Protein AF-A0A3E2GZ92-F1 (afdb_monomer_lite)

Radius of gyration: 22.24 Å; chains: 1; bounding box: 38×41×75 Å

Organism: Scytalidium lignicola (NCBI:txid5539)

Sequence (91 aa):
MKSFVVVAVLALAGLAQSSPFSCTNSTCCFGLTASGGQNGTVGQLDDGQTRIGGGLPPSKFCITGTSIKDSQGRGCLITGKAAPYSRNPLL

Foldseek 3Di:
DDDDDDDDDDDPDDDPPPPPPDPDQDKAKDFDFDDDPATGTWAADPVGDIDGDPPHDTWMWIDHPNFIATPVRHGPPPPPDPDDPDPDPDD

Secondary structure (DSSP, 8-state):
------------------------SS-EEE--EE-SSS-EEEEE-TTS-EEE-TTPPBP-EEEETTEEEETTS-B-----SSS--------

Structure (mmCIF, N/CA/C/O backbone):
data_AF-A0A3E2GZ92-F1
#
_entry.id   AF-A0A3E2GZ92-F1
#
loop_
_atom_site.group_PDB
_atom_site.id
_atom_site.type_symbol
_atom_site.label_atom_id
_atom_site.label_alt_id
_atom_site.label_comp_id
_atom_site.label_asym_id
_atom_site.label_entity_id
_atom_site.label_seq_id
_atom_site.pdbx_PDB_ins_code
_atom_site.Cartn_x
_atom_site.Cartn_y
_atom_site.Cartn_z
_atom_site.occupancy
_atom_site.B_iso_or_equiv
_atom_site.auth_seq_id
_atom_site.auth_comp_id
_atom_site.auth_asym_id
_atom_site.auth_atom_id
_atom_site.pdbx_PDB_model_num
ATOM 1 N N . MET A 1 1 ? 19.692 33.340 50.335 1.00 38.66 1 MET A N 1
ATOM 2 C CA . MET A 1 1 ? 19.714 33.125 48.874 1.00 38.66 1 MET A CA 1
ATOM 3 C C . MET A 1 1 ? 19.547 31.628 48.637 1.00 38.66 1 MET A C 1
ATOM 5 O O . MET A 1 1 ? 20.485 30.890 48.898 1.00 38.66 1 MET A O 1
ATOM 9 N N . LYS A 1 2 ? 18.334 31.146 48.332 1.00 43.75 2 LYS A N 1
ATOM 10 C CA . LYS A 1 2 ? 18.092 29.721 48.037 1.00 43.75 2 LYS A CA 1
ATOM 11 C C . LYS A 1 2 ? 18.064 29.572 46.516 1.00 43.75 2 LYS A C 1
ATOM 13 O O . LYS A 1 2 ? 17.112 30.014 45.883 1.00 43.75 2 LYS A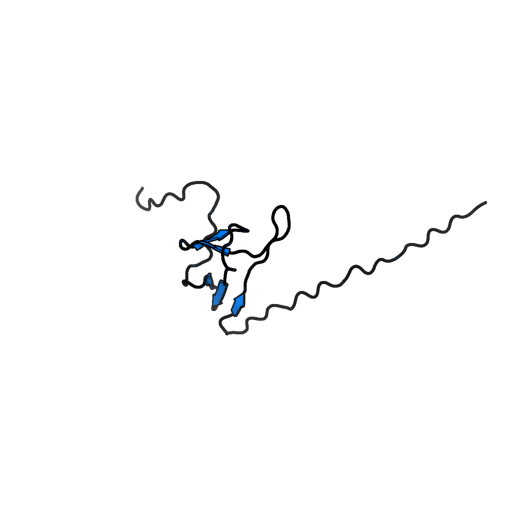 O 1
ATOM 18 N N . SER A 1 3 ? 19.132 29.023 45.952 1.00 51.19 3 SER A N 1
ATOM 19 C CA . SER A 1 3 ? 19.240 28.757 44.518 1.00 51.19 3 SER A CA 1
ATOM 20 C C . SER A 1 3 ? 18.534 27.442 44.197 1.00 51.19 3 SER A C 1
ATOM 22 O O . SER A 1 3 ? 18.897 26.401 44.739 1.00 51.19 3 SER A O 1
ATOM 24 N N . PHE A 1 4 ? 17.526 27.487 43.330 1.00 57.94 4 PHE A N 1
ATOM 25 C CA . PHE A 1 4 ? 16.868 26.299 42.793 1.00 57.94 4 PHE A CA 1
ATOM 26 C C . PHE A 1 4 ? 17.578 25.905 41.495 1.00 57.94 4 PHE A C 1
ATOM 28 O O . PHE A 1 4 ? 17.493 26.615 40.497 1.00 57.94 4 PHE A O 1
ATOM 35 N N . VAL A 1 5 ? 18.321 24.799 41.522 1.00 59.38 5 VAL A N 1
ATOM 36 C CA . VAL A 1 5 ? 18.951 24.219 40.329 1.00 59.38 5 VAL A CA 1
ATOM 37 C C . VAL A 1 5 ? 17.920 23.321 39.651 1.00 59.38 5 VAL A C 1
ATOM 39 O O . VAL A 1 5 ? 17.540 22.288 40.197 1.00 59.38 5 VAL A O 1
ATOM 42 N N . VAL A 1 6 ? 17.442 23.726 38.474 1.00 58.75 6 VAL A N 1
ATOM 43 C CA . VAL A 1 6 ? 16.564 22.905 37.630 1.00 58.75 6 VAL A CA 1
ATOM 44 C C . VAL A 1 6 ? 17.446 22.013 36.759 1.00 58.75 6 VAL A C 1
ATOM 46 O O . VAL A 1 6 ? 18.157 22.501 35.883 1.00 58.75 6 VAL A O 1
ATOM 49 N N . VAL A 1 7 ? 17.418 20.705 37.012 1.00 54.22 7 VAL A N 1
ATOM 50 C CA . VAL A 1 7 ? 18.069 19.694 36.167 1.00 54.22 7 VAL A CA 1
ATOM 51 C C . VAL A 1 7 ? 17.122 19.364 35.014 1.00 54.22 7 VAL A C 1
ATOM 53 O O . VAL A 1 7 ? 16.054 18.794 35.226 1.00 54.22 7 VAL A O 1
ATOM 56 N N . ALA A 1 8 ? 17.492 19.746 33.791 1.00 55.97 8 ALA A N 1
ATOM 57 C CA . ALA A 1 8 ? 16.752 19.381 32.589 1.00 55.97 8 ALA A CA 1
ATOM 58 C C . ALA A 1 8 ? 16.995 17.897 32.263 1.00 55.97 8 ALA A C 1
ATOM 60 O O . ALA A 1 8 ? 18.110 17.493 31.939 1.00 55.97 8 ALA A O 1
ATOM 61 N N . VAL A 1 9 ? 15.947 17.079 32.363 1.00 58.91 9 VAL A N 1
ATOM 62 C CA . VAL A 1 9 ? 15.967 15.674 31.939 1.00 58.91 9 VAL A CA 1
ATOM 63 C C . VAL A 1 9 ? 15.851 15.634 30.414 1.00 58.91 9 VAL A C 1
ATOM 65 O O . VAL A 1 9 ? 14.809 15.979 29.858 1.00 58.91 9 VAL A O 1
ATOM 68 N N . LEU A 1 10 ? 16.919 15.219 29.726 1.00 55.75 10 LEU A N 1
ATOM 69 C CA . LEU A 1 10 ? 16.876 14.907 28.297 1.00 55.75 10 LEU A CA 1
ATOM 70 C C . LEU A 1 10 ? 16.111 13.591 28.099 1.00 55.75 10 LEU A C 1
ATOM 72 O O . LEU A 1 10 ? 16.642 12.509 28.343 1.00 55.75 10 LEU A O 1
ATOM 76 N N . ALA A 1 11 ? 14.864 13.675 27.641 1.00 57.72 11 ALA A N 1
ATOM 77 C CA . ALA A 1 11 ? 14.135 12.516 27.144 1.00 57.72 11 ALA A CA 1
ATOM 78 C C . ALA A 1 11 ? 14.679 12.131 25.756 1.00 57.72 11 ALA A C 1
ATOM 80 O O . ALA A 1 11 ? 14.455 12.842 24.776 1.00 57.72 11 ALA A O 1
ATOM 81 N N . LEU A 1 12 ? 15.389 11.001 25.663 1.00 55.56 12 LEU A N 1
ATOM 82 C CA . LEU A 1 12 ? 15.693 10.353 24.385 1.00 55.56 12 LEU A CA 1
ATOM 83 C C . LEU A 1 12 ? 14.397 9.730 23.839 1.00 55.56 12 LEU A C 1
ATOM 85 O O . LEU A 1 12 ? 14.103 8.560 24.080 1.00 55.56 12 LEU A O 1
ATOM 89 N N . ALA A 1 13 ? 13.595 10.524 23.130 1.00 55.78 13 ALA A N 1
ATOM 90 C CA . ALA A 1 13 ? 12.487 10.003 22.339 1.00 55.78 13 ALA A CA 1
ATOM 91 C C . ALA A 1 13 ? 13.058 9.241 21.130 1.00 55.78 13 ALA A C 1
ATOM 93 O O . ALA A 1 13 ? 13.897 9.757 20.394 1.00 55.78 13 ALA A O 1
ATOM 94 N N . GLY A 1 14 ? 12.643 7.980 20.995 1.00 52.66 14 GLY A N 1
ATOM 95 C CA . GLY A 1 14 ? 13.248 6.977 20.124 1.00 52.66 14 GLY A CA 1
ATOM 96 C C . GLY A 1 14 ? 13.371 7.377 18.655 1.00 52.66 14 GLY A C 1
ATOM 97 O O . GLY A 1 14 ? 12.477 7.974 18.058 1.00 52.66 14 GLY A O 1
ATOM 98 N N . LEU A 1 15 ? 14.489 6.965 18.060 1.00 49.12 15 LEU A N 1
ATOM 99 C CA . LEU A 1 15 ? 14.709 6.993 16.623 1.00 49.12 15 LEU A CA 1
ATOM 100 C C . LEU A 1 15 ? 13.741 5.995 15.975 1.00 49.12 15 LEU A C 1
ATOM 102 O O . LEU A 1 15 ? 13.986 4.787 15.975 1.00 49.12 15 LEU A O 1
ATOM 106 N N . ALA A 1 16 ? 12.632 6.494 15.433 1.00 54.94 16 ALA A N 1
ATOM 107 C CA . ALA A 1 16 ? 11.846 5.750 14.463 1.00 54.94 16 ALA A CA 1
ATOM 108 C C . ALA A 1 16 ? 12.742 5.520 13.238 1.00 54.94 16 ALA A C 1
ATOM 110 O O . ALA A 1 16 ? 12.942 6.413 12.418 1.00 54.94 16 ALA A O 1
ATOM 111 N N . GLN A 1 17 ? 13.353 4.340 13.162 1.00 53.03 17 GLN A N 1
ATOM 112 C CA . GLN A 1 17 ? 14.131 3.924 12.005 1.00 53.03 17 GLN A CA 1
ATOM 113 C C . GLN A 1 17 ? 13.148 3.673 10.861 1.00 53.03 17 GLN A C 1
ATOM 115 O O . GLN A 1 17 ? 12.578 2.589 10.743 1.00 53.03 17 GLN A O 1
ATOM 120 N N . SER A 1 18 ? 12.913 4.685 10.027 1.00 54.75 18 SER A N 1
ATOM 121 C CA . SER A 1 18 ? 12.337 4.459 8.710 1.00 54.75 18 SER A CA 1
ATOM 122 C C . SER A 1 18 ? 13.387 3.717 7.891 1.00 54.75 18 SER A C 1
ATOM 124 O O . SER A 1 18 ? 14.417 4.273 7.513 1.00 54.75 18 SER A O 1
ATOM 126 N N . SER A 1 19 ? 13.168 2.424 7.650 1.00 60.38 19 SER A N 1
ATOM 127 C CA . SER A 1 19 ? 13.970 1.693 6.674 1.00 60.38 19 SER A CA 1
ATOM 128 C C . SER A 1 19 ? 13.853 2.447 5.344 1.00 60.38 19 SER A C 1
ATOM 130 O O . SER A 1 19 ? 12.722 2.665 4.895 1.00 60.38 19 SER A O 1
ATOM 132 N N . PRO A 1 20 ? 14.955 2.891 4.712 1.00 54.22 20 PRO A N 1
ATOM 133 C CA . PRO A 1 20 ? 14.865 3.482 3.389 1.00 54.22 20 PRO A CA 1
ATOM 134 C C . PRO A 1 20 ? 14.299 2.412 2.461 1.00 54.22 20 PRO A C 1
ATOM 136 O O . PRO A 1 20 ? 14.933 1.388 2.203 1.00 54.22 20 PRO A O 1
ATOM 139 N N . PHE A 1 21 ? 13.065 2.624 2.017 1.00 59.50 21 PHE A N 1
ATOM 140 C CA . PHE A 1 21 ? 12.363 1.733 1.110 1.00 59.50 21 PHE A CA 1
ATOM 141 C C . PHE A 1 21 ? 13.061 1.784 -0.253 1.00 59.50 21 PHE A C 1
ATOM 143 O O . PHE A 1 21 ? 12.772 2.625 -1.100 1.00 59.50 21 PHE A O 1
ATOM 150 N N . SER A 1 22 ? 14.060 0.920 -0.422 1.00 58.88 22 SER A N 1
ATOM 151 C CA . SER A 1 22 ? 14.839 0.791 -1.650 1.00 58.88 22 SER A CA 1
ATOM 152 C C . SER A 1 22 ? 14.184 -0.238 -2.559 1.00 58.88 22 SER A C 1
ATOM 154 O O . SER A 1 22 ? 14.528 -1.415 -2.526 1.00 58.88 22 SER A O 1
ATOM 156 N N . CYS A 1 23 ? 13.247 0.204 -3.396 1.00 57.78 23 CYS A N 1
ATOM 157 C CA . CYS A 1 23 ? 12.780 -0.601 -4.522 1.00 57.78 23 CYS A CA 1
ATOM 158 C C . CYS A 1 23 ? 13.743 -0.403 -5.694 1.00 57.78 23 CYS A C 1
ATOM 160 O O . CYS A 1 23 ? 13.553 0.463 -6.547 1.00 57.78 23 CYS A O 1
ATOM 162 N N . THR A 1 24 ? 14.824 -1.175 -5.716 1.00 54.34 24 THR A N 1
ATOM 163 C CA . THR A 1 24 ? 15.784 -1.162 -6.818 1.00 54.34 24 THR A CA 1
ATOM 164 C C . THR A 1 24 ? 15.290 -2.120 -7.910 1.00 54.34 24 THR A C 1
ATOM 166 O O . THR A 1 24 ? 15.287 -3.336 -7.745 1.00 54.34 24 THR A O 1
ATOM 169 N N . ASN A 1 25 ? 14.794 -1.564 -9.022 1.00 55.34 25 ASN A N 1
ATOM 170 C CA . ASN A 1 25 ? 14.478 -2.246 -10.297 1.00 55.34 25 ASN A CA 1
ATOM 171 C C . ASN A 1 25 ? 13.538 -3.479 -10.286 1.00 55.34 25 ASN A C 1
ATOM 173 O O . ASN A 1 25 ? 13.347 -4.102 -11.329 1.00 55.34 25 ASN A O 1
ATOM 177 N N . SER A 1 26 ? 12.901 -3.816 -9.166 1.00 65.31 26 SER A N 1
ATOM 178 C CA . SER A 1 26 ? 11.975 -4.946 -9.023 1.00 65.31 26 SER A CA 1
ATOM 179 C C . SER A 1 26 ? 10.607 -4.468 -8.530 1.00 65.31 26 SER A C 1
ATOM 181 O O . SER A 1 26 ? 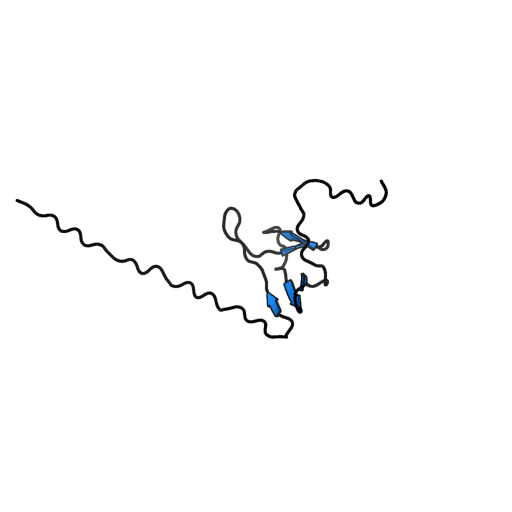10.508 -3.472 -7.810 1.00 65.31 26 SER A O 1
ATOM 183 N N . THR A 1 27 ? 9.531 -5.142 -8.956 1.00 77.44 27 THR A N 1
ATOM 184 C CA . THR A 1 27 ? 8.172 -4.837 -8.491 1.00 77.44 27 THR A CA 1
ATOM 185 C C . THR A 1 27 ? 8.106 -4.968 -6.973 1.00 77.44 27 THR A C 1
ATOM 187 O O . THR A 1 27 ? 8.423 -6.015 -6.414 1.00 77.44 27 THR A O 1
ATOM 190 N N . CYS A 1 28 ? 7.677 -3.898 -6.314 1.00 85.56 28 CYS A N 1
ATOM 191 C CA . CYS A 1 28 ? 7.828 -3.721 -4.877 1.00 85.56 28 CYS A CA 1
ATOM 192 C C . CYS A 1 28 ? 6.456 -3.485 -4.257 1.00 85.56 28 CYS A C 1
ATOM 194 O O . CYS A 1 28 ? 5.825 -2.473 -4.558 1.00 85.56 28 CYS A O 1
ATOM 196 N N . CYS A 1 29 ? 5.968 -4.420 -3.443 1.00 90.06 29 CYS A N 1
ATOM 197 C CA . CYS A 1 29 ? 4.605 -4.368 -2.924 1.00 90.06 29 CYS A CA 1
ATOM 198 C C . CYS A 1 29 ? 4.553 -3.967 -1.446 1.00 90.06 29 CYS A C 1
ATOM 200 O O . CYS A 1 29 ? 5.360 -4.423 -0.642 1.00 90.06 29 CYS A O 1
ATOM 202 N N . PHE A 1 30 ? 3.576 -3.140 -1.093 1.00 90.19 30 PHE A N 1
ATOM 203 C CA . PHE A 1 30 ? 3.356 -2.602 0.240 1.00 90.19 30 PHE A CA 1
ATOM 204 C C . PHE A 1 30 ? 1.858 -2.523 0.554 1.00 90.19 30 PHE A C 1
ATOM 206 O O . PHE A 1 30 ? 1.010 -2.476 -0.339 1.00 90.19 30 PHE A O 1
ATOM 213 N N . GLY A 1 31 ? 1.545 -2.516 1.845 1.00 91.94 31 GLY A N 1
ATOM 214 C CA . GLY A 1 31 ? 0.226 -2.171 2.366 1.00 91.94 31 GLY A CA 1
ATOM 215 C C . GLY A 1 31 ? 0.269 -0.818 3.068 1.00 91.94 31 GLY A C 1
ATOM 216 O O . GLY A 1 31 ? 1.343 -0.267 3.311 1.00 91.94 31 GLY A O 1
ATOM 217 N N . LEU A 1 32 ? -0.903 -0.289 3.410 1.00 90.69 32 LEU A N 1
ATOM 218 C CA . LEU A 1 32 ? -1.032 0.954 4.167 1.00 90.69 32 LEU A CA 1
ATOM 219 C C . LEU A 1 32 ? -1.698 0.677 5.519 1.00 90.69 32 LEU A C 1
ATOM 221 O O . LEU A 1 32 ? -2.672 -0.073 5.606 1.00 90.69 32 LEU A O 1
ATOM 225 N N . THR A 1 33 ? -1.192 1.327 6.563 1.00 92.00 33 THR A N 1
ATOM 226 C CA . THR A 1 33 ? -1.803 1.362 7.895 1.00 92.00 33 THR A CA 1
ATOM 227 C C . THR A 1 33 ? -1.987 2.821 8.273 1.00 92.00 33 THR A C 1
ATOM 229 O O . THR A 1 33 ? -1.033 3.596 8.229 1.00 92.00 33 THR A O 1
ATOM 232 N N . ALA A 1 34 ? -3.212 3.202 8.612 1.00 90.25 34 ALA A N 1
ATOM 233 C CA . ALA A 1 34 ? -3.549 4.561 8.998 1.00 90.25 34 ALA A CA 1
ATOM 234 C C . ALA A 1 34 ? -3.516 4.726 10.519 1.00 90.25 34 ALA A C 1
ATOM 236 O O . ALA A 1 34 ? -3.865 3.805 11.266 1.00 90.25 34 ALA A O 1
ATOM 237 N N . SER A 1 35 ? -3.138 5.924 10.955 1.00 91.12 35 SER A N 1
ATOM 238 C CA . SER A 1 35 ? -3.261 6.379 12.335 1.00 91.12 35 SER A CA 1
ATOM 239 C C . SER A 1 35 ? -3.859 7.793 12.394 1.00 91.12 35 SER A C 1
ATOM 241 O O . SER A 1 35 ? -3.651 8.596 11.483 1.00 91.12 35 SER A O 1
ATOM 243 N N . GLY A 1 36 ? -4.623 8.106 13.446 1.00 90.25 36 GLY A N 1
ATOM 244 C CA . GLY A 1 36 ? -5.268 9.408 13.654 1.00 90.25 36 GLY A CA 1
ATOM 245 C C . GLY A 1 36 ? -6.731 9.276 14.086 1.00 90.25 36 GLY A C 1
ATOM 246 O O . GLY A 1 36 ? -7.047 8.521 15.000 1.00 90.25 36 GLY A O 1
ATOM 247 N N . GLY A 1 37 ? -7.637 10.010 13.426 1.00 88.06 37 GLY A N 1
ATOM 248 C CA . GLY A 1 37 ? -9.083 9.955 13.712 1.00 88.06 37 GLY A CA 1
ATOM 249 C C . GLY A 1 37 ? -9.734 8.591 13.429 1.00 88.06 37 GLY A C 1
ATOM 250 O O . GLY A 1 37 ? -10.800 8.289 13.962 1.00 88.06 37 GLY A O 1
ATOM 251 N N . GLN A 1 38 ? -9.079 7.759 12.616 1.00 85.94 38 GLN A N 1
ATOM 252 C CA . GLN A 1 38 ? -9.344 6.333 12.451 1.00 85.94 38 GLN A CA 1
ATOM 253 C C . GLN A 1 38 ? -8.011 5.591 12.349 1.00 85.94 38 GLN A C 1
ATOM 255 O O . GLN A 1 38 ? -7.077 6.079 11.712 1.00 85.94 38 GLN A O 1
ATOM 260 N N . ASN A 1 39 ? -7.946 4.410 12.963 1.00 91.50 39 ASN A N 1
ATOM 261 C CA . ASN A 1 39 ? -6.748 3.578 13.010 1.00 91.50 39 ASN A CA 1
ATOM 262 C C . ASN A 1 39 ? -7.031 2.222 12.370 1.00 91.50 39 ASN A C 1
ATOM 264 O O . ASN A 1 39 ? -8.108 1.657 12.560 1.00 91.50 39 ASN A O 1
ATOM 268 N N . GLY A 1 40 ? -6.039 1.670 11.679 1.00 91.56 40 GLY A N 1
ATOM 269 C CA . GLY A 1 40 ? -6.098 0.296 11.194 1.00 91.56 40 GLY A CA 1
ATOM 270 C C . GLY A 1 40 ? -5.473 0.108 9.825 1.00 91.56 40 GLY A C 1
ATOM 271 O O . GLY A 1 40 ? -5.009 1.052 9.182 1.00 91.56 40 GLY A O 1
ATOM 272 N N . THR A 1 41 ? -5.460 -1.145 9.383 1.00 94.38 41 THR A N 1
ATOM 273 C CA . THR A 1 41 ? -5.065 -1.497 8.025 1.00 94.38 41 THR A CA 1
ATOM 274 C C . THR A 1 41 ? -6.062 -0.950 7.019 1.00 94.38 41 THR A C 1
ATOM 276 O O . THR A 1 41 ? -7.277 -0.919 7.228 1.00 94.38 41 THR A O 1
ATOM 279 N N . VAL A 1 42 ? -5.512 -0.513 5.901 1.00 92.31 42 VAL A N 1
ATOM 280 C CA . VAL A 1 42 ? -6.262 0.025 4.785 1.00 92.31 42 VAL A CA 1
ATOM 281 C C . VAL A 1 42 ? -6.643 -1.124 3.850 1.00 92.31 42 VAL A C 1
ATOM 283 O O . VAL A 1 42 ? -5.768 -1.821 3.330 1.00 92.31 42 VAL A O 1
ATOM 286 N N . GLY A 1 43 ? -7.941 -1.321 3.636 1.00 92.69 43 GLY A N 1
ATOM 287 C CA . GLY A 1 43 ? -8.503 -2.281 2.685 1.00 92.69 43 GLY A CA 1
ATOM 288 C C . GLY A 1 43 ? -8.996 -1.617 1.399 1.00 92.69 43 GLY A C 1
ATOM 289 O O . GLY A 1 43 ? -9.014 -0.388 1.291 1.00 92.69 43 GLY A O 1
ATOM 290 N N . GLN A 1 44 ? -9.407 -2.429 0.423 1.00 90.56 44 GLN A N 1
ATOM 291 C CA . GLN A 1 44 ? -9.927 -1.957 -0.864 1.00 90.56 44 GLN A CA 1
ATOM 292 C C . GLN A 1 44 ? -11.255 -2.644 -1.207 1.00 90.56 44 GLN A C 1
ATOM 294 O O . GLN A 1 44 ? -11.431 -3.827 -0.926 1.00 90.56 44 GLN A O 1
ATOM 299 N N . LEU A 1 45 ? -12.181 -1.894 -1.804 1.00 88.88 45 LEU A N 1
ATOM 300 C CA . LEU A 1 45 ? -13.385 -2.418 -2.446 1.00 88.88 45 LEU A CA 1
ATOM 301 C C . LEU A 1 45 ? -13.063 -2.933 -3.855 1.00 88.88 45 LEU A C 1
ATOM 303 O O . LEU A 1 45 ? -12.071 -2.533 -4.475 1.00 88.88 45 LEU A O 1
ATOM 307 N N . ASP A 1 46 ? -13.947 -3.768 -4.397 1.00 87.94 46 ASP A N 1
ATOM 308 C CA . ASP A 1 46 ? -13.771 -4.370 -5.723 1.00 87.94 46 ASP A CA 1
ATOM 309 C C . ASP A 1 46 ? -13.697 -3.342 -6.858 1.00 87.94 46 ASP A C 1
ATOM 311 O O . ASP A 1 46 ? -13.112 -3.630 -7.898 1.00 87.94 46 ASP A O 1
ATOM 315 N N . ASP A 1 47 ? -14.214 -2.126 -6.666 1.00 84.94 47 ASP A N 1
ATOM 316 C CA . ASP A 1 47 ? -14.151 -1.018 -7.629 1.00 84.94 47 ASP A CA 1
ATOM 317 C C . ASP A 1 47 ? -12.854 -0.187 -7.549 1.00 84.94 47 ASP A C 1
ATOM 319 O O . ASP A 1 47 ? -12.579 0.629 -8.429 1.00 84.94 47 ASP A O 1
ATOM 323 N N . GLY A 1 48 ? -12.012 -0.444 -6.545 1.00 85.19 48 GLY A N 1
ATOM 324 C CA . GLY A 1 48 ? -10.711 0.196 -6.367 1.00 85.19 48 GLY A CA 1
ATOM 325 C C . GLY A 1 48 ? -10.675 1.275 -5.292 1.00 85.19 48 GLY A C 1
ATOM 326 O O . GLY A 1 48 ? -9.600 1.814 -5.022 1.00 85.19 48 GLY A O 1
ATOM 327 N N . GLN A 1 49 ? -11.805 1.570 -4.645 1.00 86.56 49 GLN A N 1
ATOM 328 C CA . GLN A 1 49 ? -11.845 2.517 -3.535 1.00 86.56 49 GLN A CA 1
ATOM 329 C C . GLN A 1 49 ? -11.156 1.962 -2.288 1.00 86.56 49 GLN A C 1
ATOM 331 O O . GLN A 1 49 ? -11.387 0.829 -1.874 1.00 86.56 49 GLN A O 1
ATOM 336 N N . THR A 1 50 ? -10.365 2.808 -1.642 1.00 87.88 50 THR A N 1
ATOM 337 C CA . THR A 1 50 ? -9.573 2.467 -0.461 1.00 87.88 50 THR A CA 1
ATOM 338 C C . THR A 1 50 ? -10.276 2.932 0.819 1.00 87.88 50 THR A C 1
ATOM 340 O O . THR A 1 50 ? -10.727 4.077 0.881 1.00 87.88 50 THR A O 1
ATOM 343 N N . ARG A 1 51 ? -10.376 2.082 1.853 1.00 88.56 51 ARG A N 1
ATOM 344 C CA . ARG A 1 51 ? -11.052 2.404 3.129 1.00 88.56 51 ARG A CA 1
ATOM 345 C C . ARG A 1 51 ? -10.308 1.880 4.355 1.00 88.56 51 ARG A C 1
ATOM 347 O O . ARG A 1 51 ? -9.566 0.908 4.278 1.00 88.56 51 ARG A O 1
ATOM 354 N N . ILE A 1 52 ? -10.550 2.518 5.497 1.00 91.75 52 ILE A N 1
ATOM 355 C CA . ILE A 1 52 ? -10.154 2.020 6.820 1.00 91.75 52 ILE A CA 1
ATOM 356 C C . ILE A 1 52 ? -11.406 1.426 7.473 1.00 91.75 52 ILE A C 1
ATOM 358 O O . ILE A 1 52 ? -12.452 2.077 7.501 1.00 91.75 52 ILE A O 1
ATOM 362 N N . GLY A 1 53 ? -11.304 0.198 7.985 1.00 85.12 53 GLY A N 1
ATOM 363 C CA . GLY A 1 53 ? -12.428 -0.522 8.591 1.00 85.12 53 GLY A CA 1
ATOM 364 C C . GLY A 1 53 ? -13.326 -1.252 7.581 1.00 85.12 53 GLY A C 1
ATOM 365 O O . GLY A 1 53 ? -12.937 -1.508 6.444 1.00 85.12 53 GLY A O 1
ATOM 366 N N . GLY A 1 54 ? -14.528 -1.644 8.017 1.00 83.56 54 GLY A N 1
ATOM 367 C CA . GLY A 1 54 ? -15.505 -2.360 7.179 1.00 83.56 54 GLY A CA 1
ATOM 368 C C . GLY A 1 54 ? -15.229 -3.856 6.972 1.00 83.56 54 GLY A C 1
ATOM 369 O O . GLY A 1 54 ? -15.874 -4.469 6.133 1.00 83.56 54 GLY A O 1
ATOM 370 N N . GLY A 1 55 ? -14.283 -4.444 7.715 1.00 88.38 55 GLY A N 1
ATOM 371 C CA . GLY A 1 55 ? -13.950 -5.873 7.614 1.00 88.38 55 GLY A CA 1
ATOM 372 C C . GLY A 1 55 ? -13.263 -6.271 6.302 1.00 88.38 55 GLY A C 1
ATOM 373 O O . GLY A 1 55 ? -13.207 -7.453 5.978 1.00 88.38 55 GLY A O 1
ATOM 374 N N . LEU A 1 56 ? -12.758 -5.295 5.543 1.00 90.75 56 LEU A N 1
ATOM 375 C CA . LEU A 1 56 ? -12.077 -5.536 4.275 1.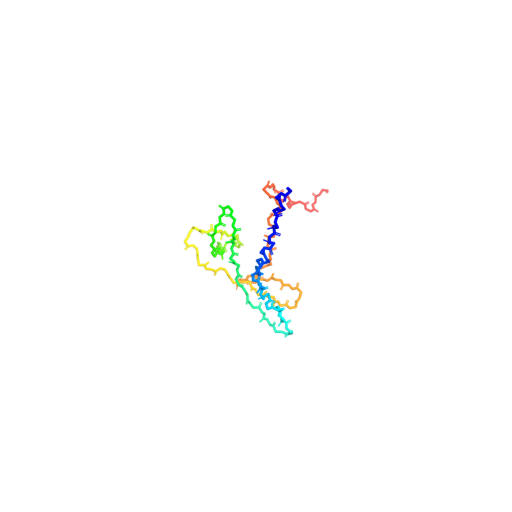00 90.75 56 LEU A CA 1
ATOM 376 C C . LEU A 1 56 ? -10.676 -6.128 4.501 1.00 90.75 56 LEU A C 1
ATOM 378 O O . LEU A 1 56 ? -9.994 -5.740 5.457 1.00 90.75 56 LEU A O 1
ATOM 382 N N . PRO A 1 57 ? -10.209 -7.025 3.614 1.00 91.56 57 PRO A N 1
ATOM 383 C CA . PRO A 1 57 ? -8.843 -7.524 3.676 1.00 91.56 57 PRO A CA 1
ATOM 384 C C . PRO A 1 57 ? -7.835 -6.389 3.412 1.00 91.56 57 PRO A C 1
ATOM 386 O O . PRO A 1 57 ? -8.152 -5.443 2.682 1.00 91.56 57 PRO A O 1
ATOM 389 N N . PRO A 1 58 ? -6.608 -6.470 3.964 1.00 92.62 58 PRO A N 1
ATOM 390 C CA . PRO A 1 58 ? -5.561 -5.492 3.695 1.00 92.62 58 PRO A CA 1
ATOM 391 C C . PRO A 1 58 ? -5.273 -5.359 2.198 1.00 92.62 58 PRO A C 1
ATOM 393 O O . PRO A 1 58 ? -5.068 -6.347 1.491 1.00 92.62 58 PRO A O 1
ATOM 396 N N . SER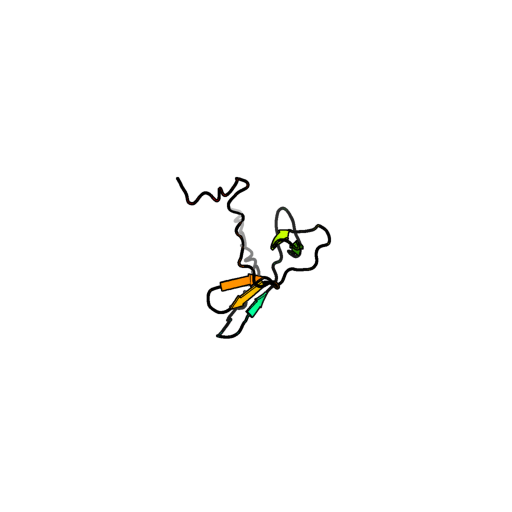 A 1 59 ? -5.232 -4.118 1.724 1.00 91.81 59 SER A N 1
ATOM 397 C CA . SER A 1 59 ? -4.893 -3.795 0.341 1.00 91.81 59 SER A CA 1
ATOM 398 C C . SER A 1 59 ? -3.398 -3.985 0.068 1.00 91.81 59 SER A C 1
ATOM 400 O O . SER A 1 59 ? -2.552 -3.791 0.945 1.00 91.81 59 SER A O 1
ATOM 402 N N . LYS A 1 60 ? -3.077 -4.360 -1.174 1.00 92.06 60 LYS A N 1
ATOM 403 C CA . LYS A 1 60 ? -1.705 -4.493 -1.669 1.00 92.06 60 LYS A CA 1
ATOM 404 C C . LYS A 1 60 ? -1.506 -3.562 -2.856 1.00 92.06 60 LYS A C 1
ATOM 406 O O . LYS A 1 60 ? -2.153 -3.728 -3.889 1.00 92.06 60 LYS A O 1
ATOM 411 N N . PHE A 1 61 ? -0.563 -2.644 -2.719 1.00 90.44 61 PHE A N 1
ATOM 412 C CA . PHE A 1 61 ? -0.112 -1.762 -3.784 1.00 90.44 61 PHE A CA 1
ATOM 413 C C . PHE A 1 61 ? 1.297 -2.151 -4.187 1.00 90.44 61 PHE A C 1
ATOM 415 O O . PHE A 1 61 ? 2.106 -2.480 -3.331 1.00 90.44 61 PHE A O 1
ATOM 422 N N . CYS A 1 62 ? 1.605 -2.118 -5.473 1.00 89.62 62 CYS A N 1
ATOM 423 C CA . CYS A 1 62 ? 2.920 -2.435 -5.992 1.00 89.62 62 CYS A CA 1
ATOM 424 C C . CYS A 1 62 ? 3.455 -1.273 -6.828 1.00 89.62 62 CYS A C 1
ATOM 426 O O . CYS A 1 62 ? 2.774 -0.761 -7.718 1.00 89.62 62 CYS A O 1
ATOM 428 N N . ILE A 1 63 ? 4.693 -0.875 -6.553 1.00 85.75 63 ILE A N 1
ATOM 429 C CA . ILE A 1 63 ? 5.468 0.027 -7.402 1.00 85.75 63 ILE A CA 1
ATOM 430 C C . ILE A 1 63 ? 6.113 -0.802 -8.502 1.00 85.75 63 ILE A C 1
ATOM 432 O O . ILE A 1 63 ? 6.823 -1.769 -8.228 1.00 85.75 63 ILE A O 1
ATOM 436 N N . THR A 1 64 ? 5.849 -0.429 -9.749 1.00 80.19 64 THR A N 1
ATOM 437 C CA . THR A 1 64 ? 6.531 -0.961 -10.933 1.00 80.19 64 THR A CA 1
ATOM 438 C C . THR A 1 64 ? 7.011 0.229 -11.759 1.00 80.19 64 THR A C 1
ATOM 440 O O . THR A 1 64 ? 6.198 0.977 -12.307 1.00 80.19 64 THR A O 1
ATOM 443 N N . GLY A 1 65 ? 8.328 0.450 -11.798 1.00 79.75 65 GLY A N 1
ATOM 444 C CA . GLY A 1 65 ? 8.907 1.674 -12.356 1.00 79.75 65 GLY A CA 1
ATOM 445 C C . GLY A 1 65 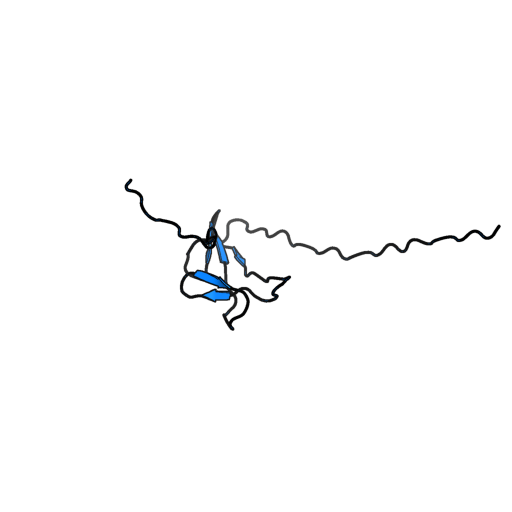? 8.450 2.912 -11.576 1.00 79.75 65 GLY A C 1
ATOM 446 O O . GLY A 1 65 ? 8.643 2.994 -10.368 1.00 79.75 65 GLY A O 1
ATOM 447 N N . THR A 1 66 ? 7.812 3.862 -12.261 1.00 78.31 66 THR A N 1
ATOM 448 C CA . THR A 1 66 ? 7.291 5.113 -11.675 1.00 78.31 66 THR A CA 1
ATOM 449 C C . THR A 1 66 ? 5.810 5.046 -11.287 1.00 78.31 66 THR A C 1
ATOM 451 O O . THR A 1 66 ? 5.237 6.047 -10.862 1.00 78.31 66 THR A O 1
ATOM 454 N N . SER A 1 67 ? 5.160 3.890 -11.457 1.00 82.38 67 SER A N 1
ATOM 455 C CA . SER A 1 67 ? 3.718 3.731 -11.245 1.00 82.38 67 SER A CA 1
ATOM 456 C C . SER A 1 67 ? 3.409 2.913 -9.997 1.00 82.38 67 SER A C 1
ATOM 458 O O . SER A 1 67 ? 3.983 1.844 -9.799 1.00 82.38 67 SER A O 1
ATOM 460 N N . ILE A 1 68 ? 2.440 3.380 -9.207 1.00 86.56 68 ILE A N 1
ATOM 461 C CA . ILE A 1 68 ? 1.812 2.614 -8.124 1.00 86.56 68 ILE A CA 1
ATOM 462 C C . ILE A 1 68 ? 0.518 2.010 -8.664 1.00 86.56 68 ILE A C 1
ATOM 464 O O . ILE A 1 68 ? -0.339 2.741 -9.170 1.00 86.56 68 ILE A O 1
ATOM 468 N N . LYS A 1 69 ? 0.376 0.691 -8.543 1.00 88.94 69 LYS A N 1
ATOM 469 C CA . LYS A 1 69 ? -0.823 -0.047 -8.946 1.00 88.94 69 LYS A CA 1
ATOM 470 C C . LYS A 1 69 ? -1.342 -0.917 -7.811 1.00 88.94 69 LYS A C 1
ATOM 472 O O . LYS A 1 69 ? -0.546 -1.413 -7.022 1.00 88.94 69 LYS A O 1
ATOM 477 N N . ASP A 1 70 ? -2.647 -1.122 -7.728 1.00 90.25 70 ASP A N 1
ATOM 478 C CA . ASP A 1 70 ? -3.224 -2.130 -6.835 1.00 90.25 70 ASP A CA 1
ATOM 479 C C . ASP A 1 70 ? -3.053 -3.559 -7.385 1.00 90.25 70 ASP A C 1
ATOM 481 O O . ASP A 1 70 ? -2.466 -3.775 -8.451 1.00 90.25 70 ASP A O 1
ATOM 485 N N . SER A 1 71 ? -3.573 -4.555 -6.663 1.00 87.38 71 SER A N 1
ATOM 486 C CA . SER A 1 71 ? -3.513 -5.965 -7.069 1.00 87.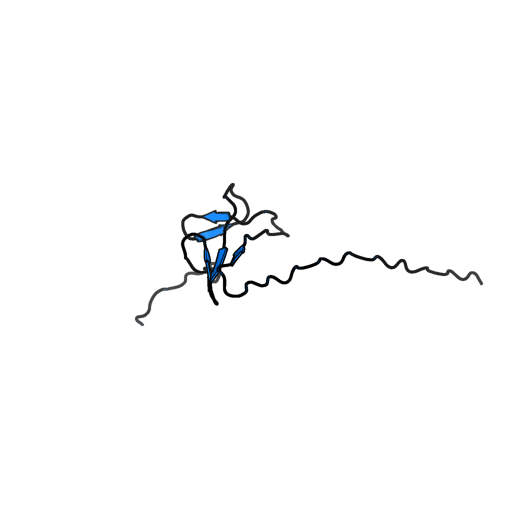38 71 SER A CA 1
ATOM 487 C C . SER A 1 71 ? -4.233 -6.275 -8.384 1.00 87.38 71 SER A C 1
ATOM 489 O O . SER A 1 71 ? -3.911 -7.281 -9.008 1.00 87.38 71 SER A O 1
ATOM 491 N N . GLN A 1 72 ? -5.164 -5.419 -8.811 1.00 87.75 72 GLN A N 1
ATOM 492 C CA . GLN A 1 72 ? -5.892 -5.526 -10.077 1.00 87.75 72 GLN A CA 1
ATOM 493 C C . GLN A 1 72 ? -5.219 -4.708 -11.198 1.00 87.75 72 GLN A C 1
ATOM 495 O O . GLN A 1 72 ? -5.740 -4.619 -12.309 1.00 87.75 72 GLN A O 1
ATOM 500 N N . GLY A 1 73 ? -4.062 -4.090 -10.931 1.00 87.06 73 GLY A N 1
ATOM 501 C CA . GLY A 1 73 ? -3.313 -3.299 -11.904 1.00 87.06 73 GLY A CA 1
ATOM 502 C C . GLY A 1 73 ? -3.856 -1.884 -12.131 1.00 87.06 73 GLY A C 1
ATOM 503 O O . GLY A 1 73 ? -3.369 -1.192 -13.037 1.00 87.06 73 GLY A O 1
ATOM 504 N N . ARG A 1 74 ? -4.828 -1.435 -11.327 1.00 86.12 74 ARG A N 1
ATOM 505 C CA . ARG A 1 74 ? -5.388 -0.078 -11.395 1.00 86.12 74 ARG A CA 1
ATOM 506 C C . ARG A 1 74 ? -4.436 0.895 -10.714 1.00 86.12 74 ARG A C 1
ATOM 508 O O . ARG A 1 74 ? -3.852 0.575 -9.684 1.00 86.12 74 ARG A O 1
ATOM 515 N N . GLY A 1 75 ? -4.267 2.081 -11.291 1.00 79.75 75 GLY A N 1
ATOM 516 C CA . GLY A 1 75 ? -3.471 3.141 -10.671 1.00 79.75 75 GLY A CA 1
ATOM 517 C C . GLY A 1 75 ? -4.116 3.678 -9.391 1.00 79.75 75 GLY A C 1
ATOM 518 O O . GLY A 1 75 ? -5.293 3.431 -9.131 1.00 79.75 75 GLY A O 1
ATOM 519 N N . CYS A 1 76 ? -3.358 4.450 -8.611 1.00 64.50 76 CYS A N 1
ATOM 520 C CA . CYS A 1 76 ? -3.908 5.170 -7.464 1.00 64.50 76 CYS A CA 1
ATOM 521 C C . CYS A 1 76 ? -4.944 6.196 -7.950 1.00 64.50 76 CYS A C 1
ATOM 523 O O . CYS A 1 76 ? -4.596 7.263 -8.463 1.00 64.50 76 CYS A O 1
ATOM 525 N N . LEU A 1 77 ? -6.225 5.853 -7.818 1.00 58.69 77 LEU A N 1
ATOM 526 C CA . LEU A 1 77 ? -7.319 6.783 -8.035 1.00 58.69 77 LEU A CA 1
ATOM 527 C C . LEU A 1 77 ? -7.333 7.733 -6.839 1.00 58.69 77 LEU A C 1
ATOM 529 O O . LEU A 1 77 ? -7.971 7.458 -5.825 1.00 58.69 77 LEU A O 1
ATOM 533 N N . ILE A 1 78 ? -6.624 8.860 -6.940 1.00 49.22 78 ILE A N 1
ATOM 534 C CA . ILE A 1 78 ? -6.961 9.995 -6.086 1.00 49.22 78 ILE A CA 1
ATOM 535 C C . ILE A 1 78 ? -8.352 10.417 -6.538 1.00 49.22 78 ILE A C 1
ATOM 537 O O . ILE A 1 78 ? -8.509 11.081 -7.561 1.00 49.22 78 ILE A O 1
ATOM 541 N N . THR A 1 79 ? -9.372 9.969 -5.806 1.00 47.91 79 THR A N 1
ATOM 542 C CA . THR A 1 79 ? -10.712 10.543 -5.870 1.00 47.91 79 THR A CA 1
ATOM 543 C C . THR A 1 79 ? -10.549 12.024 -5.550 1.00 47.91 79 THR A C 1
ATOM 545 O O . THR A 1 79 ? -10.439 12.415 -4.386 1.00 47.91 79 THR A O 1
ATOM 548 N N . GLY A 1 80 ? -10.390 12.838 -6.592 1.00 38.25 80 GLY A N 1
ATOM 549 C CA . GLY A 1 80 ? -10.167 14.266 -6.477 1.00 38.25 80 GLY A CA 1
ATOM 550 C C . GLY A 1 80 ? -11.422 14.906 -5.919 1.00 38.25 80 GLY A C 1
ATOM 551 O O . GLY A 1 80 ? -12.305 15.249 -6.690 1.00 38.25 80 GLY A O 1
ATOM 552 N N . LYS A 1 81 ? -11.474 15.065 -4.589 1.00 31.39 81 LYS A N 1
ATOM 553 C CA . LYS A 1 81 ? -12.618 15.596 -3.834 1.00 31.39 81 LYS A CA 1
ATOM 554 C C . LYS A 1 81 ? -13.902 14.773 -4.024 1.00 31.39 81 LYS A C 1
ATOM 556 O O . LYS A 1 81 ? -14.176 14.169 -5.051 1.00 31.39 81 LYS A O 1
ATOM 561 N N . ALA A 1 82 ? -14.762 14.804 -3.016 1.00 43.75 82 ALA A N 1
ATOM 562 C CA . ALA A 1 82 ? -16.180 14.600 -3.260 1.00 43.75 82 ALA A CA 1
ATOM 563 C C . ALA A 1 82 ? -16.683 15.770 -4.136 1.00 43.75 82 ALA A C 1
ATOM 565 O O . ALA A 1 82 ? -17.044 16.818 -3.609 1.00 43.75 82 ALA A O 1
ATOM 566 N N . ALA A 1 83 ? -16.584 15.636 -5.461 1.00 37.62 83 ALA A N 1
ATOM 567 C CA . ALA A 1 83 ? -17.269 16.423 -6.490 1.00 37.62 83 ALA A CA 1
ATOM 568 C C . ALA A 1 83 ? -17.063 15.735 -7.862 1.00 37.62 83 ALA A C 1
ATOM 570 O O . ALA A 1 83 ? -16.007 15.147 -8.092 1.00 37.62 83 ALA A O 1
ATOM 571 N N . PRO A 1 84 ? -18.057 15.761 -8.767 1.00 40.16 84 PRO A N 1
ATOM 572 C CA . PRO A 1 84 ? -18.091 14.906 -9.953 1.00 40.16 84 PRO A CA 1
ATOM 573 C C . PRO A 1 84 ? -16.994 15.277 -10.959 1.00 40.16 84 PRO A C 1
ATOM 575 O O . PRO A 1 84 ? -16.985 16.382 -11.499 1.00 40.16 84 PRO A O 1
ATOM 578 N N . TYR A 1 85 ? -16.098 14.335 -11.272 1.00 40.09 85 TYR A N 1
ATOM 579 C CA . TYR A 1 85 ? -15.246 14.449 -12.455 1.00 40.09 85 TYR A CA 1
ATOM 580 C C . TYR A 1 85 ? -16.116 14.221 -13.697 1.00 40.09 85 TYR A C 1
ATOM 582 O O . TYR A 1 85 ? -16.378 13.090 -14.108 1.00 40.09 85 TYR A O 1
ATOM 590 N N . SER A 1 86 ? -16.609 15.330 -14.250 1.00 42.69 86 SER A N 1
ATOM 591 C CA . SER A 1 86 ? -17.256 15.392 -15.555 1.00 42.69 86 SER A CA 1
ATOM 592 C C . SER A 1 86 ? -16.289 14.880 -16.622 1.00 42.69 86 SER A C 1
ATOM 594 O O . SER A 1 86 ? -15.317 15.540 -16.988 1.00 42.69 86 SER A O 1
ATOM 596 N N . ARG A 1 87 ? -16.560 13.681 -17.134 1.00 49.34 87 ARG A N 1
ATOM 597 C CA . ARG A 1 87 ? -16.080 13.254 -18.446 1.00 49.34 87 ARG A CA 1
ATOM 598 C C . ARG A 1 87 ? -16.964 13.931 -19.496 1.00 49.34 87 ARG A C 1
ATOM 600 O O . ARG A 1 87 ? -17.939 13.329 -19.929 1.00 49.34 87 ARG A O 1
ATOM 607 N N . ASN A 1 88 ? -16.618 15.138 -19.936 1.00 41.22 88 ASN A N 1
ATOM 608 C CA . ASN A 1 88 ? -17.034 15.573 -21.269 1.00 41.22 88 ASN A CA 1
ATOM 609 C C . ASN A 1 88 ? -15.840 16.135 -22.054 1.00 41.22 88 ASN A C 1
ATOM 611 O O . ASN A 1 88 ? -15.441 17.268 -21.802 1.00 41.22 88 ASN A O 1
ATOM 615 N N . PRO A 1 89 ? -15.244 15.362 -22.981 1.00 47.66 89 PRO A N 1
ATOM 616 C CA . PRO A 1 89 ? -14.187 15.849 -23.859 1.00 47.66 89 PRO A CA 1
ATOM 617 C C . PRO A 1 89 ? -14.721 16.546 -25.124 1.00 47.66 89 PRO A C 1
ATOM 619 O O . PRO A 1 89 ? -13.940 16.784 -26.037 1.00 47.66 89 PRO A O 1
ATOM 622 N N . LEU A 1 90 ? -16.019 16.859 -25.210 1.00 42.66 90 LEU A N 1
ATOM 623 C CA . LEU A 1 90 ? -16.605 17.582 -26.340 1.00 42.66 90 LEU A CA 1
ATOM 624 C C . LEU A 1 90 ? -17.526 18.705 -25.846 1.00 42.66 90 LEU A C 1
ATOM 626 O O . LEU A 1 90 ? -18.739 18.517 -25.791 1.00 42.66 90 LEU A O 1
ATOM 630 N N . LEU A 1 91 ? -16.930 19.834 -25.456 1.00 39.94 91 LEU A N 1
ATOM 631 C CA . LEU A 1 91 ? -17.433 21.212 -25.571 1.00 39.94 91 LEU A CA 1
ATOM 632 C C . LEU A 1 91 ? -16.232 22.161 -25.460 1.00 39.94 91 LEU A C 1
ATOM 634 O O . LEU A 1 91 ? -15.390 21.918 -24.566 1.00 39.94 91 LEU A O 1
#

pLDDT: mean 71.02, std 19.42, range [31.39, 94.38]